Protein AF-D8PER2-F1 (afdb_monomer_lite)

Radius of gyration: 12.98 Å; chains: 1; bounding box: 31×16×36 Å

Sequence (60 aa):
MILTEIVSQHAEEAAFLWLLRSNAIRQPHYALKDIAKLDDRVEAHLDGLRVAGESGWELC

Organism: NCBI:txid330214

Structure (mmCIF, N/CA/C/O backbone):
data_AF-D8PER2-F1
#
_entry.id   AF-D8PER2-F1
#
loop_
_atom_site.group_PDB
_atom_site.id
_atom_site.type_symbol
_atom_site.label_atom_id
_atom_site.label_alt_id
_atom_site.label_comp_id
_atom_site.label_asym_id
_atom_site.label_entity_id
_atom_site.label_seq_id
_atom_site.pdbx_PDB_ins_code
_atom_site.Cartn_x
_atom_site.Cartn_y
_atom_site.Cartn_z
_atom_site.occupancy
_atom_site.B_iso_or_equiv
_atom_site.auth_seq_id
_atom_site.auth_comp_id
_atom_site.auth_asym_id
_atom_site.auth_atom_id
_atom_site.pdbx_PDB_model_num
ATOM 1 N N . MET A 1 1 ? -8.567 -5.470 22.295 1.00 56.44 1 MET A N 1
ATOM 2 C CA . MET A 1 1 ? -9.737 -5.415 21.391 1.00 56.44 1 MET A CA 1
ATOM 3 C C . MET A 1 1 ? -9.181 -5.571 19.990 1.00 56.44 1 MET A C 1
ATOM 5 O O . MET A 1 1 ? -8.622 -4.625 19.465 1.00 56.44 1 MET A O 1
ATOM 9 N N . ILE A 1 2 ? -9.224 -6.791 19.451 1.00 66.69 2 ILE A N 1
ATOM 10 C CA . ILE A 1 2 ? -8.412 -7.209 18.291 1.00 66.69 2 ILE A CA 1
ATOM 11 C C . ILE A 1 2 ? -8.777 -6.436 17.010 1.00 66.69 2 ILE A C 1
ATOM 13 O O . ILE A 1 2 ? -7.923 -6.196 16.167 1.00 66.69 2 ILE A O 1
ATOM 17 N N . LEU A 1 3 ? -10.032 -5.992 16.880 1.00 79.00 3 LEU A N 1
ATOM 18 C CA . LEU A 1 3 ? -10.504 -5.305 15.678 1.00 79.00 3 LEU A CA 1
ATOM 19 C C . LEU A 1 3 ? -9.779 -3.968 15.445 1.00 79.00 3 LEU A C 1
ATOM 21 O O . LEU A 1 3 ? -9.336 -3.713 14.337 1.00 79.00 3 LEU A O 1
ATOM 25 N N . THR A 1 4 ? -9.588 -3.148 16.481 1.00 83.75 4 THR A N 1
ATOM 26 C CA . THR A 1 4 ? -8.925 -1.837 16.354 1.00 83.75 4 THR A CA 1
ATOM 27 C C . THR A 1 4 ? -7.435 -1.962 16.038 1.00 83.75 4 THR A C 1
ATOM 29 O O . THR A 1 4 ? -6.915 -1.187 15.245 1.00 83.75 4 THR A O 1
ATOM 32 N N . GLU A 1 5 ? -6.755 -2.959 16.611 1.00 87.19 5 GLU A N 1
ATOM 33 C CA . GLU A 1 5 ? -5.337 -3.227 16.326 1.00 87.19 5 GLU A CA 1
ATOM 34 C C . GLU A 1 5 ? -5.130 -3.628 14.860 1.00 87.19 5 GLU A C 1
ATOM 36 O O . GLU A 1 5 ? -4.224 -3.119 14.207 1.00 87.19 5 GLU A O 1
ATOM 41 N N . ILE A 1 6 ? -6.014 -4.472 14.314 1.00 89.62 6 ILE A N 1
ATOM 42 C CA . ILE A 1 6 ? -5.967 -4.875 12.901 1.00 89.62 6 ILE A CA 1
ATOM 43 C C . ILE A 1 6 ? -6.194 -3.671 11.980 1.00 89.62 6 ILE A C 1
ATOM 45 O O . ILE A 1 6 ? -5.475 -3.501 10.999 1.00 89.62 6 ILE A O 1
ATOM 49 N N . VAL A 1 7 ? -7.169 -2.812 12.291 1.00 90.19 7 VAL A N 1
ATOM 50 C CA . VAL A 1 7 ? -7.454 -1.623 11.472 1.00 90.19 7 VAL A CA 1
ATOM 51 C C . VAL A 1 7 ? -6.280 -0.634 11.514 1.00 90.19 7 VAL A C 1
ATOM 53 O O . VAL A 1 7 ? -5.875 -0.141 10.464 1.00 90.19 7 VAL A O 1
ATOM 56 N N . SER A 1 8 ? -5.660 -0.425 12.682 1.00 91.12 8 SER A N 1
ATOM 57 C CA . SER A 1 8 ? -4.425 0.371 12.811 1.00 91.12 8 SER A CA 1
ATOM 58 C C . SER A 1 8 ? -3.290 -0.201 11.966 1.00 91.12 8 SER A C 1
ATOM 60 O O . SER A 1 8 ? -2.617 0.535 11.249 1.00 91.12 8 SER A O 1
ATOM 62 N N . GLN A 1 9 ? -3.120 -1.525 11.972 1.00 93.81 9 GLN A N 1
ATOM 63 C CA . GLN A 1 9 ? -2.109 -2.183 11.152 1.00 93.81 9 GLN A CA 1
ATOM 64 C C . GLN A 1 9 ? -2.355 -1.967 9.651 1.00 93.81 9 GLN A C 1
ATOM 66 O O . GLN A 1 9 ? -1.405 -1.744 8.905 1.00 93.81 9 GLN A O 1
ATOM 71 N N . HIS A 1 10 ? -3.609 -1.995 9.186 1.00 94.19 10 HIS A N 1
ATOM 72 C CA . HIS A 1 10 ? -3.912 -1.670 7.791 1.00 94.19 10 HIS A CA 1
ATOM 73 C C . HIS A 1 10 ? -3.531 -0.228 7.431 1.00 94.19 10 HIS A C 1
ATOM 75 O O . HIS A 1 10 ? -2.982 -0.016 6.352 1.00 94.19 10 HIS A O 1
ATOM 81 N N . ALA A 1 11 ? -3.768 0.738 8.323 1.00 94.19 11 ALA A N 1
ATOM 82 C CA . ALA A 1 11 ? -3.384 2.132 8.101 1.00 94.19 11 ALA A CA 1
ATOM 83 C C . ALA A 1 11 ? -1.859 2.302 8.039 1.00 94.19 11 ALA A C 1
ATOM 85 O O . ALA A 1 11 ? -1.336 2.900 7.097 1.00 94.19 11 ALA A O 1
ATOM 86 N N . GLU A 1 12 ? -1.135 1.709 8.990 1.00 95.81 12 GLU A N 1
ATOM 87 C CA . GLU A 1 12 ? 0.329 1.749 9.035 1.00 95.81 12 GLU A CA 1
ATOM 88 C C . GLU A 1 12 ? 0.965 1.103 7.795 1.00 95.81 12 GLU A C 1
ATOM 90 O O . GLU A 1 12 ? 1.842 1.696 7.159 1.00 95.81 12 GLU A O 1
ATOM 95 N N . GLU A 1 13 ? 0.495 -0.084 7.401 1.00 97.38 13 GLU A N 1
ATOM 96 C CA . GLU A 1 13 ? 1.000 -0.792 6.222 1.00 97.38 13 GLU A CA 1
ATOM 97 C C . GLU A 1 13 ? 0.662 -0.051 4.922 1.00 97.38 13 GLU A C 1
ATOM 99 O O . GLU A 1 13 ? 1.520 0.070 4.044 1.00 97.38 13 GLU A O 1
ATOM 104 N N . ALA A 1 14 ? -0.548 0.510 4.793 1.00 97.00 14 ALA A N 1
ATOM 105 C CA . ALA A 1 14 ? -0.917 1.325 3.635 1.00 97.00 14 ALA A CA 1
ATOM 106 C C . ALA A 1 14 ? -0.005 2.556 3.502 1.00 97.00 14 ALA A C 1
ATOM 108 O O . ALA A 1 14 ? 0.516 2.824 2.413 1.00 97.00 14 ALA A O 1
ATOM 109 N N . ALA A 1 15 ? 0.252 3.268 4.604 1.00 96.69 15 ALA A N 1
ATOM 110 C CA . ALA A 1 15 ? 1.140 4.427 4.624 1.00 96.69 15 ALA A CA 1
ATOM 111 C C . ALA A 1 15 ? 2.585 4.049 4.256 1.00 96.69 15 ALA A C 1
ATOM 113 O O . ALA A 1 15 ? 3.211 4.697 3.409 1.00 96.69 15 ALA A O 1
ATOM 114 N N . PHE A 1 16 ? 3.112 2.967 4.838 1.00 97.69 16 PHE A N 1
ATOM 115 C CA . PHE A 1 16 ? 4.450 2.467 4.528 1.00 97.69 16 PHE A CA 1
ATOM 116 C C . PHE A 1 16 ? 4.589 2.078 3.048 1.00 97.69 16 PHE A C 1
ATOM 118 O O . PHE A 1 16 ? 5.532 2.501 2.367 1.00 97.69 16 PHE A O 1
ATOM 125 N N . LEU A 1 17 ? 3.630 1.315 2.519 1.00 97.94 17 LEU A N 1
ATOM 126 C CA . LEU A 1 17 ? 3.629 0.878 1.124 1.00 97.94 17 LEU A CA 1
ATOM 127 C C . LEU A 1 17 ? 3.496 2.049 0.153 1.00 97.94 17 LEU A C 1
ATOM 129 O O . LEU A 1 17 ? 4.152 2.046 -0.891 1.00 97.94 17 LEU A O 1
ATOM 133 N N . TRP A 1 18 ? 2.721 3.077 0.502 1.00 97.88 18 TRP A N 1
ATOM 134 C CA . TRP A 1 18 ? 2.603 4.287 -0.305 1.00 97.88 18 TRP A CA 1
ATOM 135 C C . TRP A 1 18 ? 3.939 5.026 -0.447 1.00 97.88 18 TRP A C 1
ATOM 137 O O . TRP A 1 18 ? 4.305 5.456 -1.549 1.00 97.88 18 TRP A O 1
ATOM 147 N N . LEU A 1 19 ? 4.711 5.134 0.640 1.00 98.06 19 LEU A N 1
ATOM 148 C CA . LEU A 1 19 ? 6.053 5.724 0.609 1.00 98.06 19 LEU A CA 1
ATOM 149 C C . LEU A 1 19 ? 7.020 4.876 -0.225 1.00 98.06 19 LEU A C 1
ATOM 151 O O . LEU A 1 19 ? 7.747 5.415 -1.067 1.00 98.06 19 LEU A O 1
ATOM 155 N N . LEU A 1 20 ? 6.991 3.551 -0.050 1.00 97.94 20 LEU A N 1
ATOM 156 C CA . LEU A 1 20 ? 7.804 2.624 -0.8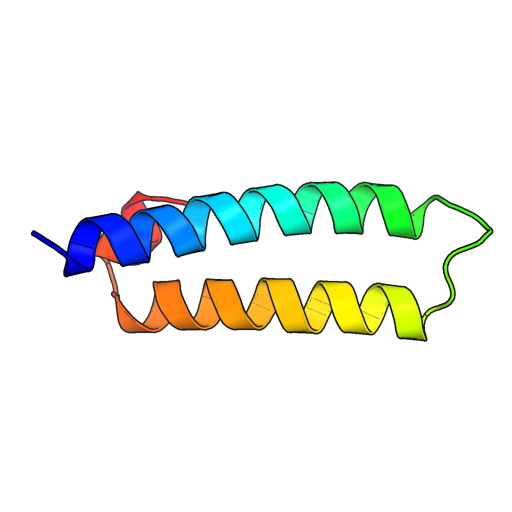37 1.00 97.94 20 LEU A CA 1
ATOM 157 C C . LEU A 1 20 ? 7.498 2.744 -2.335 1.00 97.94 20 LEU A C 1
ATOM 159 O O . LEU A 1 20 ? 8.414 2.902 -3.143 1.00 97.94 20 LEU A O 1
ATOM 163 N N . ARG A 1 21 ? 6.214 2.739 -2.701 1.00 97.88 21 ARG A N 1
ATOM 164 C CA . ARG A 1 21 ? 5.727 2.919 -4.072 1.00 97.88 21 ARG A CA 1
ATOM 165 C C . ARG A 1 21 ? 6.158 4.263 -4.655 1.00 97.88 21 ARG A C 1
ATOM 167 O O . ARG A 1 21 ? 6.679 4.312 -5.768 1.00 97.88 21 ARG A O 1
ATOM 174 N N . SER A 1 22 ? 6.019 5.345 -3.891 1.00 98.00 22 SER A N 1
ATOM 175 C CA . SER A 1 22 ? 6.419 6.700 -4.298 1.00 98.00 22 SER A CA 1
ATOM 176 C C . SER A 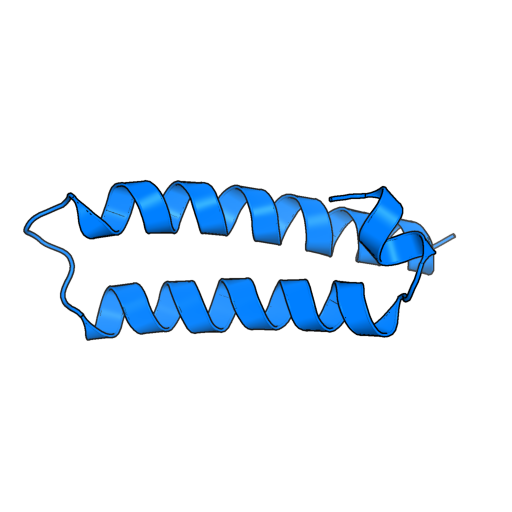1 22 ? 7.921 6.833 -4.564 1.00 98.00 22 SER A C 1
ATOM 178 O O . SER A 1 22 ? 8.331 7.606 -5.434 1.00 98.00 22 SER A O 1
ATOM 180 N N . ASN A 1 23 ? 8.750 6.073 -3.846 1.00 97.88 23 ASN A N 1
ATOM 181 C CA . ASN A 1 23 ? 10.174 5.977 -4.140 1.00 97.88 23 ASN A CA 1
ATOM 182 C C . ASN A 1 23 ? 10.440 5.077 -5.358 1.00 97.88 23 ASN A C 1
ATOM 184 O O . ASN A 1 23 ? 11.205 5.456 -6.242 1.00 97.88 23 ASN A O 1
ATOM 188 N N . ALA A 1 24 ? 9.784 3.916 -5.439 1.00 97.19 24 ALA A N 1
ATOM 189 C CA . ALA A 1 24 ? 10.002 2.917 -6.485 1.00 97.19 24 ALA A CA 1
ATOM 190 C C . ALA A 1 24 ? 9.756 3.463 -7.902 1.00 97.19 24 ALA A C 1
ATOM 192 O O . ALA A 1 24 ? 10.550 3.189 -8.798 1.00 97.19 24 ALA A O 1
ATOM 193 N N . ILE A 1 25 ? 8.742 4.316 -8.103 1.00 97.62 25 ILE A N 1
ATOM 194 C CA . ILE A 1 25 ? 8.466 4.931 -9.419 1.00 97.62 25 ILE A CA 1
ATOM 195 C C . ILE A 1 25 ? 9.612 5.813 -9.948 1.00 97.62 25 ILE A C 1
ATOM 197 O O . ILE A 1 25 ? 9.636 6.143 -11.130 1.00 97.62 25 ILE A O 1
ATOM 201 N N . ARG A 1 26 ? 10.549 6.229 -9.085 1.00 97.69 26 ARG A N 1
ATOM 202 C CA . ARG A 1 26 ? 11.705 7.068 -9.447 1.00 97.69 26 ARG A CA 1
ATOM 203 C C . ARG A 1 26 ? 12.973 6.253 -9.698 1.00 97.69 26 ARG A C 1
ATOM 205 O O . ARG A 1 26 ? 14.004 6.824 -10.044 1.00 97.69 26 ARG A O 1
ATOM 212 N N . GLN A 1 27 ? 12.922 4.941 -9.486 1.00 97.12 27 GLN A N 1
ATOM 213 C CA . GLN A 1 27 ? 14.079 4.061 -9.553 1.00 97.12 27 GLN A CA 1
ATOM 214 C C . GLN A 1 27 ? 14.118 3.326 -10.903 1.00 97.12 27 GLN A C 1
ATOM 216 O O . GLN A 1 27 ? 13.148 2.663 -11.264 1.00 97.12 27 GLN A O 1
ATOM 221 N N . PRO A 1 28 ? 15.241 3.360 -11.643 1.00 96.38 28 PRO A N 1
ATOM 222 C CA . PRO A 1 28 ? 15.306 2.835 -13.011 1.00 96.38 28 PRO A CA 1
ATOM 223 C C . PRO A 1 28 ? 15.244 1.302 -13.106 1.00 96.38 28 PRO A C 1
ATOM 225 O O . PRO A 1 28 ? 15.090 0.763 -14.197 1.00 96.38 28 PRO A O 1
ATOM 228 N N . HIS A 1 29 ? 15.399 0.592 -11.986 1.00 96.94 29 HIS A N 1
ATOM 229 C CA . HIS A 1 29 ? 15.399 -0.872 -11.936 1.00 96.94 29 HIS A CA 1
ATOM 230 C C . HIS A 1 29 ? 14.019 -1.477 -11.641 1.00 96.94 29 HIS A C 1
ATOM 232 O O . HIS A 1 29 ? 13.879 -2.697 -11.693 1.00 96.94 29 HIS A O 1
ATOM 238 N N . TYR A 1 30 ? 13.007 -0.657 -11.342 1.00 96.94 30 TYR A N 1
ATOM 239 C CA . TYR A 1 30 ? 11.629 -1.123 -11.208 1.00 96.94 30 TYR A CA 1
ATOM 240 C C . TYR A 1 30 ? 10.946 -1.126 -12.574 1.00 96.94 30 TYR A C 1
ATOM 242 O O . TYR A 1 30 ? 10.919 -0.111 -13.271 1.00 96.94 30 TYR A O 1
ATOM 250 N N . ALA A 1 31 ? 10.350 -2.255 -12.952 1.00 97.81 31 ALA A N 1
ATOM 251 C CA . ALA A 1 31 ? 9.457 -2.305 -14.100 1.00 97.81 31 ALA A CA 1
ATOM 252 C C . ALA A 1 31 ? 8.019 -1.958 -13.681 1.00 97.81 31 ALA A C 1
ATOM 254 O O . ALA A 1 31 ? 7.647 -2.067 -12.513 1.00 97.81 31 ALA A O 1
ATOM 255 N N . LEU A 1 32 ? 7.163 -1.624 -14.653 1.00 97.12 32 LEU A N 1
ATOM 256 C CA . LEU A 1 32 ? 5.744 -1.327 -14.396 1.00 97.12 32 LEU A CA 1
ATOM 257 C C . LEU A 1 32 ? 5.027 -2.456 -13.638 1.00 97.12 32 LEU A C 1
ATOM 259 O O . LEU A 1 32 ? 4.221 -2.185 -12.756 1.00 97.12 32 LEU A O 1
ATOM 263 N N . LYS A 1 33 ? 5.369 -3.718 -13.925 1.00 97.75 33 LYS A N 1
ATOM 264 C CA . LYS A 1 33 ? 4.832 -4.889 -13.209 1.00 97.75 33 LYS A CA 1
ATOM 265 C C . LYS A 1 33 ? 5.209 -4.921 -11.723 1.00 97.75 33 LYS A C 1
ATOM 267 O O . LYS A 1 33 ? 4.494 -5.522 -10.933 1.00 97.75 33 LYS A O 1
ATOM 272 N N . ASP A 1 34 ? 6.342 -4.333 -11.351 1.00 97.38 34 ASP A N 1
ATOM 273 C CA . ASP A 1 34 ? 6.812 -4.301 -9.967 1.00 97.38 34 ASP A CA 1
ATOM 274 C C . ASP A 1 34 ? 6.100 -3.182 -9.200 1.00 97.38 34 ASP A C 1
ATOM 276 O O . ASP A 1 34 ? 5.723 -3.377 -8.048 1.00 97.38 34 ASP A O 1
ATOM 280 N N . ILE A 1 35 ? 5.822 -2.057 -9.872 1.00 97.88 35 ILE A N 1
ATOM 281 C CA . ILE A 1 35 ? 4.970 -0.987 -9.338 1.00 97.88 35 ILE A CA 1
ATOM 282 C C . ILE A 1 35 ? 3.524 -1.468 -9.174 1.00 97.88 35 ILE A C 1
ATOM 284 O O . ILE A 1 35 ? 2.951 -1.261 -8.112 1.00 97.88 35 ILE A O 1
ATOM 288 N N . ALA A 1 36 ? 2.967 -2.184 -10.157 1.00 97.94 36 ALA A N 1
ATOM 289 C CA . ALA A 1 36 ? 1.614 -2.739 -10.072 1.00 97.94 36 ALA A CA 1
ATOM 290 C C . ALA A 1 36 ? 1.432 -3.654 -8.848 1.00 97.94 36 ALA A C 1
ATOM 292 O O . ALA A 1 36 ? 0.437 -3.555 -8.147 1.00 97.94 36 ALA A O 1
ATOM 293 N N . LYS A 1 37 ? 2.439 -4.470 -8.508 1.00 98.12 37 LYS A N 1
ATOM 294 C CA . LYS A 1 37 ? 2.406 -5.282 -7.279 1.00 98.12 37 LYS A CA 1
ATOM 295 C C . LYS A 1 37 ? 2.395 -4.444 -6.001 1.00 98.12 37 LYS A C 1
ATOM 297 O O . LYS A 1 37 ? 1.870 -4.897 -4.989 1.00 98.12 37 LYS A O 1
ATOM 302 N N . LEU A 1 38 ? 3.043 -3.278 -5.998 1.00 97.94 38 LEU A N 1
ATOM 303 C CA . LEU A 1 38 ? 2.974 -2.357 -4.861 1.00 97.94 38 LEU A CA 1
ATOM 304 C C . LEU A 1 38 ? 1.592 -1.703 -4.789 1.00 97.94 38 LEU A C 1
ATOM 306 O O . LEU A 1 38 ? 1.047 -1.612 -3.694 1.00 97.94 38 LEU A O 1
ATOM 310 N N . ASP A 1 39 ? 1.017 -1.332 -5.934 1.00 97.94 39 ASP A N 1
ATOM 311 C CA . ASP A 1 39 ? -0.342 -0.786 -6.029 1.00 97.94 39 ASP A CA 1
ATOM 312 C C . ASP A 1 39 ? -1.387 -1.786 -5.511 1.00 97.94 39 ASP A C 1
ATOM 314 O O . ASP A 1 39 ? -2.179 -1.430 -4.641 1.00 97.94 39 ASP A O 1
ATOM 318 N N . ASP A 1 40 ? -1.318 -3.053 -5.932 1.00 98.31 40 ASP A N 1
ATOM 319 C CA . ASP A 1 40 ? -2.216 -4.120 -5.461 1.00 98.31 40 ASP A CA 1
ATOM 320 C C . ASP A 1 40 ? -2.142 -4.302 -3.935 1.00 98.31 40 ASP A C 1
ATOM 322 O O . ASP A 1 40 ? -3.147 -4.545 -3.266 1.00 98.31 40 ASP A O 1
ATOM 326 N N . ARG A 1 41 ? -0.939 -4.172 -3.359 1.00 98.00 41 ARG A N 1
ATOM 327 C CA . ARG A 1 41 ? -0.739 -4.282 -1.908 1.00 98.00 41 ARG A CA 1
ATOM 328 C C . ARG A 1 41 ? -1.298 -3.079 -1.161 1.00 98.00 41 ARG A C 1
ATOM 330 O O . ARG A 1 41 ? -1.925 -3.274 -0.127 1.00 98.00 41 ARG A O 1
ATOM 337 N N . VAL A 1 42 ? -1.075 -1.860 -1.658 1.00 97.88 42 VAL A N 1
ATOM 338 C CA . VAL A 1 42 ? -1.682 -0.650 -1.077 1.00 97.88 42 VAL A CA 1
ATOM 339 C C . VAL A 1 42 ? -3.200 -0.800 -1.070 1.00 97.88 42 VAL A C 1
ATOM 341 O O . VAL A 1 42 ? -3.822 -0.621 -0.026 1.00 97.88 42 VAL A O 1
ATOM 344 N N . GLU A 1 43 ? -3.783 -1.197 -2.201 1.00 97.56 43 GLU A N 1
ATOM 345 C CA . GLU A 1 43 ? -5.232 -1.329 -2.336 1.00 97.56 43 GLU A CA 1
ATOM 346 C C . GLU A 1 43 ? -5.809 -2.382 -1.384 1.00 97.56 43 GLU A C 1
ATOM 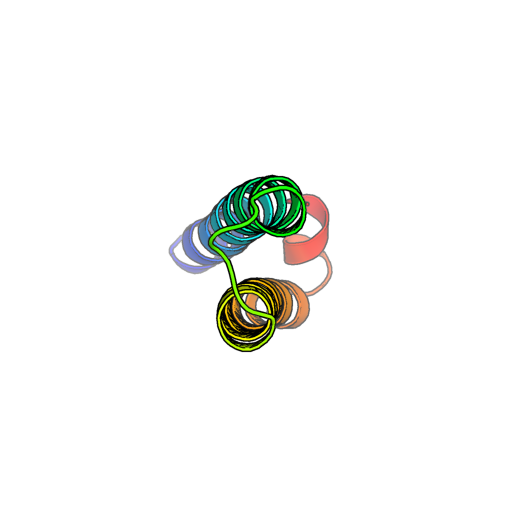348 O O . GLU A 1 43 ? -6.814 -2.121 -0.733 1.00 97.56 43 GLU A O 1
ATOM 353 N N . ALA A 1 44 ? -5.129 -3.517 -1.194 1.00 96.69 44 ALA A N 1
ATOM 354 C CA . ALA A 1 44 ? -5.563 -4.536 -0.238 1.00 96.69 44 ALA A CA 1
ATOM 355 C C . ALA A 1 44 ? -5.648 -4.013 1.212 1.00 96.69 44 ALA A C 1
ATOM 357 O O . ALA A 1 44 ? -6.540 -4.410 1.965 1.00 96.69 44 ALA A O 1
ATOM 358 N N . HIS A 1 45 ? -4.742 -3.118 1.624 1.00 95.38 45 HIS A N 1
ATOM 359 C CA . HIS A 1 45 ? -4.812 -2.512 2.955 1.00 95.38 45 HIS A CA 1
ATOM 360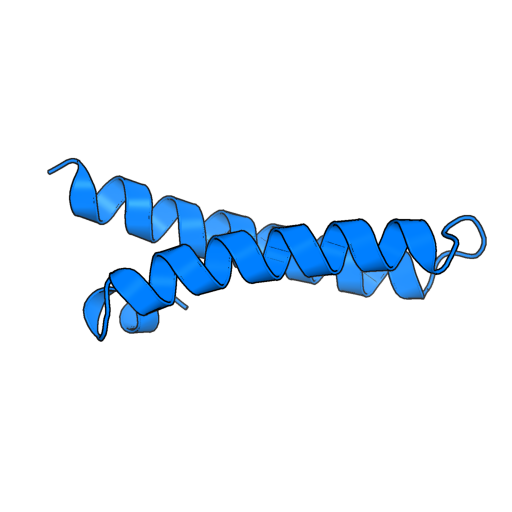 C C . HIS A 1 45 ? -5.868 -1.404 3.036 1.00 95.38 45 HIS A C 1
ATOM 362 O O . HIS A 1 45 ? -6.579 -1.331 4.039 1.00 95.38 45 HIS A O 1
ATOM 368 N N . LEU A 1 46 ? -6.038 -0.607 1.977 1.00 94.44 46 LEU A N 1
ATOM 369 C CA . LEU A 1 46 ? -7.125 0.373 1.891 1.00 94.44 46 LEU A CA 1
ATOM 370 C C . LEU A 1 46 ? -8.505 -0.299 1.914 1.00 94.44 46 LEU A C 1
ATOM 372 O O . LEU A 1 46 ? -9.415 0.214 2.559 1.00 94.44 46 LEU A O 1
ATOM 376 N N . ASP A 1 47 ? -8.665 -1.465 1.291 1.00 94.12 47 ASP A N 1
ATOM 377 C CA . ASP A 1 47 ? -9.895 -2.255 1.373 1.00 94.12 47 ASP A CA 1
ATOM 378 C C . ASP A 1 47 ? -10.201 -2.692 2.809 1.00 94.12 47 ASP A C 1
ATOM 380 O O . ASP A 1 47 ? -11.340 -2.561 3.262 1.00 94.12 47 ASP A O 1
ATOM 384 N N . GLY A 1 48 ? -9.184 -3.121 3.564 1.00 88.94 48 GLY A N 1
ATOM 385 C CA . GLY A 1 48 ? -9.321 -3.413 4.995 1.00 88.94 48 GLY A CA 1
ATOM 386 C C . GLY A 1 48 ? -9.827 -2.210 5.802 1.00 88.94 48 GLY A C 1
ATOM 387 O O . GLY A 1 48 ? -10.705 -2.359 6.653 1.00 88.94 48 GLY A O 1
ATOM 388 N N . LEU A 1 49 ? -9.343 -1.005 5.484 1.00 90.44 49 LEU A N 1
ATOM 389 C CA . LEU A 1 49 ? -9.790 0.243 6.114 1.00 90.44 49 LEU A CA 1
ATOM 390 C C . LEU A 1 49 ? -11.219 0.622 5.715 1.00 90.44 49 LEU A C 1
ATOM 392 O O . LEU A 1 49 ? -12.014 1.005 6.571 1.00 90.44 49 LEU A O 1
ATOM 396 N N . ARG A 1 50 ? -11.587 0.463 4.438 1.00 89.19 50 ARG A N 1
ATOM 397 C CA . ARG A 1 50 ? -12.951 0.735 3.952 1.00 89.19 50 ARG A CA 1
ATOM 398 C C . ARG A 1 50 ? -13.983 -0.164 4.626 1.00 89.19 50 ARG A C 1
ATOM 400 O O . ARG A 1 50 ? -15.070 0.307 4.952 1.00 89.19 50 ARG A O 1
ATOM 407 N N . VAL A 1 51 ? -13.644 -1.431 4.873 1.00 88.69 51 VAL A N 1
ATOM 408 C CA . VAL A 1 51 ? -14.506 -2.366 5.617 1.00 88.69 51 VAL A CA 1
ATOM 409 C C . VAL A 1 51 ? -14.713 -1.915 7.067 1.00 88.69 51 VAL A C 1
ATOM 411 O O . VAL A 1 51 ? -15.799 -2.107 7.611 1.00 88.69 51 VAL A O 1
ATOM 414 N N . ALA A 1 52 ? -13.715 -1.275 7.683 1.00 84.00 52 ALA A N 1
ATOM 415 C CA . ALA A 1 52 ? -13.820 -0.719 9.033 1.00 84.00 52 ALA A CA 1
ATOM 416 C C . ALA A 1 52 ? -14.655 0.577 9.113 1.00 84.00 52 ALA A C 1
ATOM 418 O O . ALA A 1 52 ? -14.990 1.02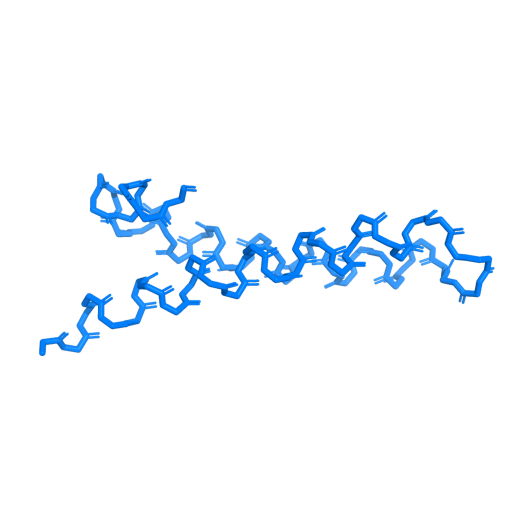3 10.212 1.00 84.00 52 ALA A O 1
ATOM 419 N N . GLY A 1 53 ? -15.027 1.164 7.970 1.00 82.12 53 GLY A N 1
ATOM 420 C CA . GLY A 1 53 ? -15.879 2.348 7.899 1.00 82.12 53 GLY A CA 1
ATOM 421 C C . GLY A 1 53 ? -15.214 3.598 8.481 1.00 82.12 53 GLY A C 1
ATOM 422 O O . GLY A 1 53 ? -14.028 3.840 8.274 1.00 82.12 53 GLY A O 1
ATOM 423 N N . GLU A 1 54 ? -15.987 4.411 9.203 1.00 77.94 54 GLU A N 1
ATOM 424 C CA . GLU A 1 54 ? -15.539 5.701 9.752 1.00 77.94 54 GLU A CA 1
ATOM 425 C C . GLU A 1 54 ? -14.331 5.548 10.693 1.00 77.94 54 GLU A C 1
ATOM 427 O O . GLU A 1 54 ? -13.346 6.265 10.545 1.00 77.94 54 GLU A O 1
ATOM 432 N N . SER A 1 55 ? -14.328 4.520 11.549 1.00 74.75 55 SER A N 1
ATOM 433 C CA . SER A 1 55 ? -13.196 4.208 12.435 1.00 74.75 55 SER A CA 1
ATOM 434 C C . SER A 1 55 ? -11.918 3.798 11.693 1.00 74.75 55 SER A C 1
ATOM 436 O O . SER A 1 55 ? -10.833 3.891 12.257 1.00 74.75 55 SER A O 1
ATOM 438 N N . GLY A 1 56 ? -12.026 3.319 10.450 1.00 73.38 56 GLY A N 1
ATOM 439 C CA . GLY A 1 56 ? -10.867 3.056 9.596 1.00 73.38 56 GLY A CA 1
ATOM 440 C C . GLY A 1 56 ? -10.289 4.331 8.992 1.00 73.38 56 GLY A C 1
ATOM 441 O O . GLY A 1 56 ? -9.071 4.483 8.919 1.00 73.38 56 GLY A O 1
ATOM 442 N N . TRP A 1 57 ? -11.152 5.273 8.604 1.00 76.88 57 TRP A N 1
ATOM 443 C CA . TRP A 1 57 ? -10.712 6.547 8.038 1.00 76.88 57 TRP A CA 1
ATOM 444 C C . TRP A 1 57 ? -10.096 7.499 9.058 1.00 76.88 57 TRP A C 1
ATOM 446 O O . TRP A 1 57 ? -9.189 8.238 8.695 1.00 76.88 57 TRP A O 1
ATOM 456 N N . GLU A 1 58 ? -10.521 7.455 10.321 1.00 81.94 58 GLU A N 1
ATOM 457 C CA . GLU A 1 58 ? -9.917 8.251 11.402 1.00 81.94 58 GLU A CA 1
ATOM 458 C C . GLU A 1 58 ? -8.426 7.942 11.645 1.00 81.94 58 GLU A C 1
ATOM 460 O O . GLU A 1 58 ? -7.737 8.721 12.302 1.00 81.94 58 GLU A O 1
ATOM 465 N N . LEU A 1 59 ? -7.925 6.815 11.129 1.00 79.06 59 LEU A N 1
ATOM 466 C CA . LEU A 1 59 ? -6.541 6.365 11.300 1.00 79.06 59 LEU A CA 1
ATOM 467 C C . LEU A 1 59 ? -5.621 6.702 10.111 1.00 79.06 59 LEU A C 1
ATOM 469 O O . LEU A 1 59 ? -4.425 6.420 10.195 1.00 79.06 59 LEU A O 1
ATOM 473 N N . CYS A 1 60 ? -6.154 7.266 9.021 1.00 74.94 60 CYS A N 1
ATOM 474 C CA . CYS A 1 60 ? -5.401 7.649 7.818 1.00 74.94 60 CYS A CA 1
ATOM 475 C C . CYS A 1 60 ? -5.079 9.147 7.797 1.00 74.94 60 CYS A C 1
ATOM 477 O O . CYS A 1 60 ? -3.947 9.491 7.384 1.00 74.94 60 CYS A O 1
#

pLDDT: mean 91.51, std 9.16, range [56.44, 98.31]

Foldseek 3Di:
DVLLVLLLVLLVQLVVLVVVLVVLVVDPPDDPVNSVVSVVSSVVSV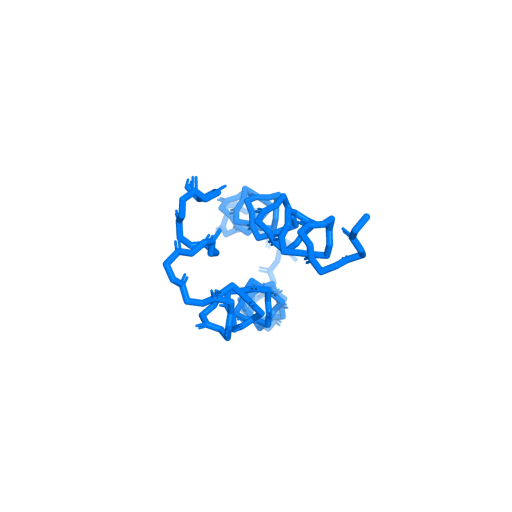VSLVVVPPSSVVND

Secondary structure (DSSP, 8-state):
-HHHHHHHHHHHHHHHHHHHHHHHTT-TT--HHHHHHHHHHHHHHHHHHHHTTHHHHTT-